Protein AF-A0A920RBR2-F1 (afdb_monomer_lite)

Secondary structure (DSSP, 8-state):
---EEEEEETTEEEEE-TTS-EEEE---GGGT--S-SB-HHHHHHHHHHHHH-

Structure (mmCIF, N/CA/C/O backbone):
data_AF-A0A920RBR2-F1
#
_entry.id   AF-A0A920RBR2-F1
#
loop_
_atom_site.group_PDB
_atom_site.id
_atom_site.type_symbol
_atom_site.label_atom_id
_atom_site.label_alt_id
_atom_site.label_comp_id
_atom_site.label_asym_id
_atom_site.label_entity_id
_atom_site.label_seq_id
_atom_site.pdbx_PDB_ins_code
_atom_site.Cartn_x
_atom_site.Cartn_y
_atom_site.Cartn_z
_atom_site.occupancy
_atom_site.B_iso_or_equiv
_atom_site.auth_seq_id
_atom_site.auth_comp_id
_atom_site.auth_asym_id
_atom_site.auth_atom_id
_atom_site.pdbx_PDB_model_num
ATOM 1 N N . MET A 1 1 ? -4.488 -1.648 16.639 1.00 62.94 1 MET A N 1
ATOM 2 C CA . MET A 1 1 ? -4.826 -1.224 15.265 1.00 62.94 1 MET A CA 1
ATOM 3 C C . MET A 1 1 ? -4.434 -2.381 14.358 1.00 62.94 1 MET A C 1
ATOM 5 O O . MET A 1 1 ? -3.257 -2.703 14.329 1.00 62.94 1 MET A O 1
ATOM 9 N N . ASN A 1 2 ? -5.394 -3.083 13.749 1.00 82.50 2 ASN A N 1
ATOM 10 C CA . ASN A 1 2 ? -5.112 -4.251 12.905 1.00 82.50 2 ASN A CA 1
ATOM 11 C C . ASN A 1 2 ? -5.354 -3.872 11.446 1.00 82.50 2 ASN A C 1
ATOM 13 O O . ASN A 1 2 ? -6.492 -3.632 11.064 1.00 82.50 2 ASN A O 1
ATOM 17 N N . ALA A 1 3 ? -4.291 -3.809 10.654 1.00 89.56 3 ALA A N 1
ATOM 18 C CA . ALA A 1 3 ? -4.381 -3.742 9.203 1.00 89.56 3 ALA A CA 1
ATOM 19 C C . ALA A 1 3 ? -3.900 -5.079 8.640 1.00 89.56 3 ALA A C 1
ATOM 21 O O . ALA A 1 3 ? -2.951 -5.669 9.163 1.00 89.56 3 ALA A O 1
ATOM 22 N N . ARG A 1 4 ? -4.563 -5.574 7.597 1.00 94.50 4 ARG A N 1
ATOM 23 C CA . ARG A 1 4 ? -4.155 -6.795 6.902 1.00 94.50 4 ARG A CA 1
ATOM 24 C C . ARG A 1 4 ? -3.570 -6.407 5.560 1.00 94.50 4 ARG A C 1
ATOM 26 O O . ARG A 1 4 ? -4.204 -5.675 4.815 1.00 94.50 4 ARG A O 1
ATOM 33 N N . VAL A 1 5 ? -2.395 -6.929 5.234 1.00 94.88 5 VAL A N 1
ATOM 34 C CA . VAL A 1 5 ? -1.813 -6.791 3.898 1.00 94.88 5 VAL A CA 1
ATOM 35 C C . VAL A 1 5 ? -1.738 -8.175 3.282 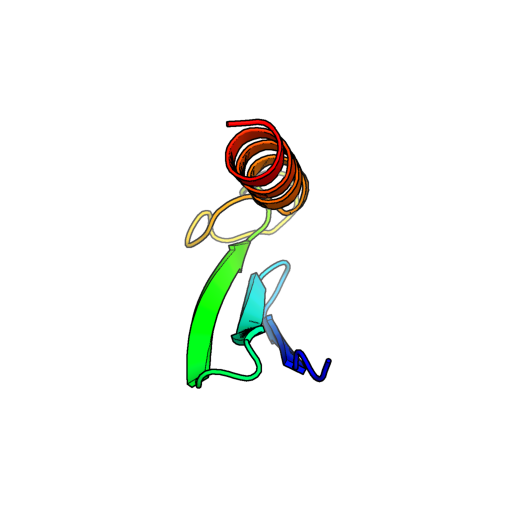1.00 94.88 5 VAL A C 1
ATOM 37 O O . VAL A 1 5 ? -1.162 -9.091 3.869 1.00 94.88 5 VAL A O 1
ATOM 40 N N . LYS A 1 6 ? -2.356 -8.334 2.116 1.00 95.56 6 LYS A N 1
ATOM 41 C CA . LYS A 1 6 ? -2.325 -9.565 1.336 1.00 95.56 6 LYS A CA 1
ATOM 42 C C . LYS A 1 6 ? -1.555 -9.307 0.049 1.00 95.56 6 LYS A C 1
ATOM 44 O O . LYS A 1 6 ? -1.937 -8.443 -0.733 1.00 95.56 6 LYS A O 1
ATOM 49 N N . TRP A 1 7 ? -0.500 -10.078 -0.178 1.00 95.19 7 TRP A N 1
ATOM 50 C CA . TRP A 1 7 ? 0.124 -10.167 -1.494 1.00 95.19 7 TRP A CA 1
ATOM 51 C C . TRP A 1 7 ? -0.800 -10.936 -2.443 1.00 95.19 7 TRP A C 1
ATOM 53 O O . TRP A 1 7 ? -1.356 -11.970 -2.056 1.00 95.19 7 TRP A O 1
ATOM 63 N N . VAL A 1 8 ? -1.006 -10.404 -3.646 1.00 92.25 8 VAL A N 1
ATOM 64 C CA . VAL A 1 8 ? -1.883 -11.013 -4.653 1.00 92.25 8 VAL A CA 1
ATOM 65 C C . VAL A 1 8 ? -1.039 -11.717 -5.703 1.00 92.25 8 VAL A C 1
ATOM 67 O O . VAL A 1 8 ? -1.067 -12.940 -5.792 1.00 92.25 8 VAL A O 1
ATOM 70 N N . GLU A 1 9 ? -0.277 -10.939 -6.463 1.00 90.88 9 GLU A N 1
ATOM 71 C CA . GLU A 1 9 ? 0.607 -11.405 -7.525 1.00 90.88 9 GLU A CA 1
ATOM 72 C C . GLU A 1 9 ? 1.643 -10.322 -7.834 1.00 90.88 9 GLU A C 1
ATOM 74 O O . GLU A 1 9 ? 1.417 -9.150 -7.536 1.00 90.88 9 GLU A O 1
ATOM 79 N N . ASN A 1 10 ? 2.770 -10.692 -8.445 1.00 90.88 10 ASN A N 1
ATOM 80 C CA . ASN A 1 10 ? 3.816 -9.751 -8.851 1.0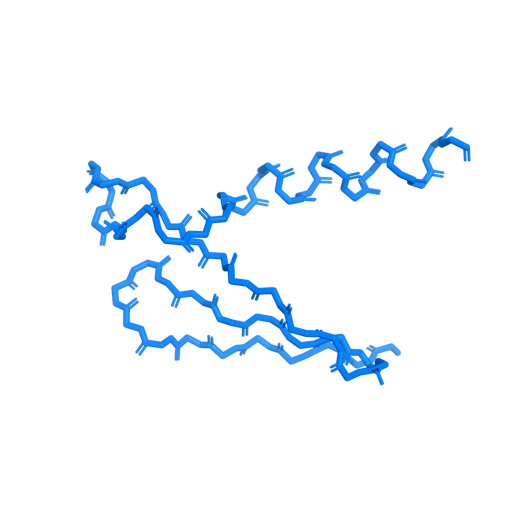0 90.88 10 ASN A CA 1
ATOM 81 C C . ASN A 1 10 ? 4.184 -8.742 -7.737 1.00 90.88 10 ASN A C 1
ATOM 83 O O . ASN A 1 10 ? 4.541 -9.146 -6.628 1.00 90.88 10 ASN A O 1
ATOM 87 N N . VAL A 1 11 ? 4.082 -7.438 -8.016 1.00 92.94 11 VAL A N 1
ATOM 88 C CA . VAL A 1 11 ? 4.299 -6.338 -7.058 1.00 92.94 11 VAL A CA 1
ATOM 89 C C . VAL A 1 11 ? 2.964 -5.726 -6.602 1.00 92.94 11 VAL A C 1
ATOM 91 O O . VAL A 1 11 ? 2.904 -4.560 -6.225 1.00 92.94 11 VAL A O 1
ATOM 94 N N . MET A 1 12 ? 1.888 -6.519 -6.613 1.00 94.31 12 MET A N 1
ATOM 95 C CA . MET A 1 12 ? 0.547 -6.107 -6.212 1.00 94.31 12 MET A CA 1
ATOM 96 C C . MET A 1 12 ? 0.168 -6.633 -4.825 1.00 94.31 12 MET A C 1
ATOM 98 O O . MET A 1 12 ? 0.285 -7.821 -4.500 1.00 94.31 12 MET A O 1
ATOM 102 N N . PHE A 1 13 ? -0.387 -5.732 -4.023 1.00 95.56 13 PHE A N 1
ATOM 103 C CA . PHE A 1 13 ? -0.878 -5.975 -2.680 1.00 95.56 13 PHE A CA 1
ATOM 104 C C . PHE A 1 13 ? -2.274 -5.379 -2.514 1.00 95.56 13 PHE A C 1
ATOM 106 O O . PHE A 1 13 ? -2.596 -4.323 -3.054 1.00 95.56 13 PHE A O 1
ATOM 113 N N . VAL A 1 14 ? -3.094 -6.031 -1.700 1.00 95.88 14 VAL A N 1
ATOM 114 C CA . VAL A 1 14 ? -4.348 -5.471 -1.199 1.00 95.88 14 VAL A CA 1
ATOM 115 C C . VAL A 1 14 ? -4.188 -5.267 0.297 1.00 95.88 14 VAL A C 1
ATOM 117 O O . VAL A 1 14 ? -3.933 -6.225 1.032 1.00 95.88 14 VAL A O 1
ATOM 120 N N . ALA A 1 15 ? -4.314 -4.022 0.746 1.00 94.81 15 ALA A N 1
ATOM 121 C CA . ALA A 1 15 ? -4.328 -3.690 2.162 1.00 94.81 15 ALA A CA 1
ATOM 122 C C . ALA A 1 15 ? -5.759 -3.401 2.614 1.00 94.81 15 ALA A C 1
ATOM 124 O O . ALA A 1 15 ? -6.489 -2.666 1.960 1.00 94.81 15 ALA A O 1
ATOM 125 N N . GLU A 1 16 ? -6.153 -3.984 3.737 1.00 96.00 16 GLU A N 1
ATOM 126 C CA . GLU A 1 16 ? -7.462 -3.814 4.352 1.00 96.00 16 GLU A CA 1
ATOM 127 C C . GLU A 1 16 ? -7.289 -3.148 5.719 1.00 96.00 16 GLU A C 1
ATOM 129 O O . GLU A 1 16 ? -6.505 -3.603 6.565 1.00 96.00 16 GLU A O 1
ATOM 134 N N . SER A 1 17 ? -8.004 -2.046 5.931 1.00 93.94 17 SER A N 1
ATOM 135 C CA . SER A 1 17 ? -8.029 -1.331 7.200 1.00 93.94 17 SER A CA 1
ATOM 136 C C . SER A 1 17 ? -8.851 -2.087 8.249 1.00 93.94 17 SER A C 1
ATOM 138 O O . SER A 1 17 ? -9.727 -2.889 7.933 1.00 93.94 17 SER A O 1
ATOM 140 N N . ALA A 1 18 ? -8.651 -1.751 9.525 1.00 91.88 18 ALA A N 1
ATOM 141 C CA . ALA A 1 18 ? -9.474 -2.280 10.618 1.00 91.88 18 ALA A CA 1
ATOM 142 C C . ALA A 1 18 ? -10.975 -1.954 10.471 1.00 91.88 18 ALA A C 1
ATOM 144 O O . ALA A 1 18 ? -11.807 -2.592 11.108 1.00 91.88 18 ALA A O 1
ATOM 145 N N . THR A 1 19 ? -11.312 -0.939 9.671 1.00 93.62 19 THR A N 1
ATOM 146 C CA . THR A 1 19 ? -12.687 -0.501 9.407 1.00 93.62 19 THR A CA 1
ATOM 147 C C . THR A 1 19 ? -13.290 -1.163 8.165 1.00 93.62 19 THR A C 1
ATOM 149 O O . THR A 1 19 ? -14.370 -0.760 7.745 1.00 93.62 19 THR A O 1
ATOM 152 N N . GLY A 1 20 ? -12.607 -2.147 7.564 1.00 91.94 20 GLY A N 1
ATOM 153 C CA . GLY A 1 20 ? -13.086 -2.898 6.399 1.00 91.94 20 GLY A CA 1
ATOM 154 C C . GLY A 1 20 ? -12.881 -2.198 5.053 1.00 91.94 20 GLY A C 1
ATOM 155 O O . GLY A 1 20 ? -13.518 -2.571 4.073 1.00 91.94 20 GLY A O 1
ATOM 156 N N . HIS A 1 21 ? -12.018 -1.178 4.980 1.00 94.38 21 HIS A N 1
ATOM 157 C CA . HIS A 1 21 ? -11.731 -0.475 3.725 1.00 94.38 21 HIS A CA 1
ATOM 158 C C . HIS A 1 21 ? -10.498 -1.069 3.049 1.00 94.38 21 HIS A C 1
ATOM 160 O O . HIS A 1 21 ? -9.433 -1.152 3.660 1.00 94.38 21 HIS A O 1
ATOM 166 N N . GLY A 1 22 ? -10.648 -1.460 1.785 1.00 94.31 22 GLY A N 1
ATOM 167 C CA . GLY A 1 22 ? -9.578 -2.021 0.966 1.00 94.31 22 GLY A CA 1
ATOM 168 C C . GLY A 1 22 ? -8.910 -0.976 0.077 1.00 94.31 22 GLY A C 1
ATOM 169 O O . GLY A 1 22 ? -9.586 -0.140 -0.519 1.00 94.31 22 GLY A O 1
ATOM 170 N N . ILE A 1 23 ? -7.592 -1.063 -0.057 1.00 95.06 23 ILE A N 1
ATOM 171 C CA . ILE A 1 23 ? -6.794 -0.302 -1.020 1.00 95.06 23 ILE A CA 1
ATOM 172 C C . ILE A 1 23 ? -5.893 -1.251 -1.810 1.00 95.06 23 ILE A C 1
ATOM 174 O O . ILE A 1 23 ? -5.325 -2.194 -1.254 1.00 95.06 23 ILE A O 1
ATOM 178 N N . VAL A 1 24 ? -5.760 -0.996 -3.111 1.00 96.06 24 VAL A N 1
ATOM 179 C CA . VAL A 1 24 ? -4.820 -1.706 -3.985 1.00 96.06 24 VAL A CA 1
ATOM 180 C C . VAL A 1 24 ? -3.522 -0.910 -4.044 1.00 96.06 24 VAL A C 1
ATOM 182 O O . VAL A 1 24 ? -3.526 0.287 -4.340 1.00 96.06 24 VAL A O 1
ATOM 185 N N . ILE A 1 25 ? -2.417 -1.585 -3.755 1.00 96.25 25 ILE A N 1
ATOM 186 C CA . ILE A 1 25 ? -1.063 -1.040 -3.791 1.00 96.25 25 ILE A CA 1
ATOM 187 C C . ILE A 1 25 ? -0.300 -1.839 -4.838 1.00 96.25 25 ILE A C 1
ATOM 189 O O . ILE A 1 25 ? -0.269 -3.064 -4.758 1.00 96.25 25 ILE A O 1
ATOM 193 N N . ASP A 1 26 ? 0.301 -1.172 -5.815 1.00 96.31 26 ASP A N 1
ATOM 194 C CA . ASP A 1 26 ? 0.991 -1.843 -6.918 1.00 96.31 26 ASP A CA 1
ATOM 195 C C . ASP A 1 26 ? 2.326 -1.166 -7.245 1.00 96.31 26 ASP A C 1
ATOM 197 O O . ASP A 1 26 ? 2.546 0.017 -6.974 1.00 96.31 26 ASP A O 1
ATOM 201 N N . GLY A 1 27 ? 3.244 -1.942 -7.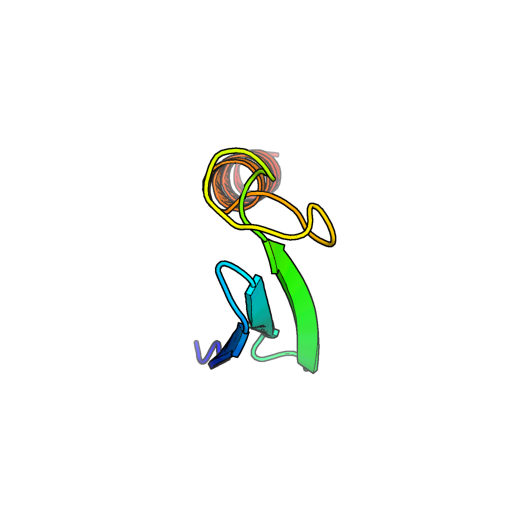809 1.00 92.69 27 GLY A N 1
ATOM 202 C CA . GLY A 1 27 ? 4.508 -1.453 -8.334 1.00 92.69 27 GLY A CA 1
ATOM 203 C C . GLY A 1 27 ? 4.350 -0.764 -9.689 1.00 92.69 27 GLY A C 1
ATOM 204 O O . GLY A 1 27 ? 3.354 -0.919 -10.397 1.00 92.69 27 GLY A O 1
ATOM 205 N N . ALA A 1 28 ? 5.386 -0.024 -10.088 1.00 92.31 28 ALA A N 1
ATOM 206 C CA . ALA A 1 28 ? 5.498 0.453 -11.462 1.00 92.31 28 ALA A CA 1
ATOM 207 C C . ALA A 1 28 ? 5.689 -0.730 -12.439 1.00 92.31 28 ALA A C 1
ATOM 209 O O . ALA A 1 28 ? 6.316 -1.723 -12.048 1.00 92.31 28 ALA A O 1
ATOM 210 N N . PRO A 1 29 ? 5.253 -0.609 -13.709 1.00 91.50 29 PRO A N 1
ATOM 211 C CA . PRO A 1 29 ? 5.473 -1.635 -14.732 1.00 91.50 29 PRO A CA 1
ATOM 212 C C . PRO A 1 29 ? 6.938 -2.052 -14.874 1.00 91.50 29 PRO A C 1
ATOM 214 O O . PRO A 1 29 ? 7.245 -3.239 -14.921 1.00 91.50 29 PRO A O 1
ATOM 217 N N . ASP A 1 30 ? 7.857 -1.083 -14.821 1.00 92.44 30 ASP A N 1
ATOM 218 C CA . ASP A 1 30 ? 9.303 -1.316 -14.948 1.00 92.44 30 ASP A CA 1
ATOM 219 C C . ASP A 1 30 ? 9.898 -2.127 -13.785 1.00 92.44 30 ASP A C 1
ATOM 221 O O . ASP A 1 30 ? 10.996 -2.665 -13.884 1.00 92.44 30 ASP A O 1
ATOM 225 N N . SER A 1 31 ? 9.184 -2.208 -12.660 1.00 88.94 31 SER A N 1
ATOM 226 C CA . SER A 1 31 ? 9.559 -3.010 -11.489 1.00 88.94 31 SER A CA 1
ATOM 227 C C . SER A 1 31 ? 8.771 -4.320 -11.396 1.00 88.94 31 SER A C 1
ATOM 229 O O . SER A 1 31 ? 8.867 -5.008 -10.384 1.00 88.94 31 SER A O 1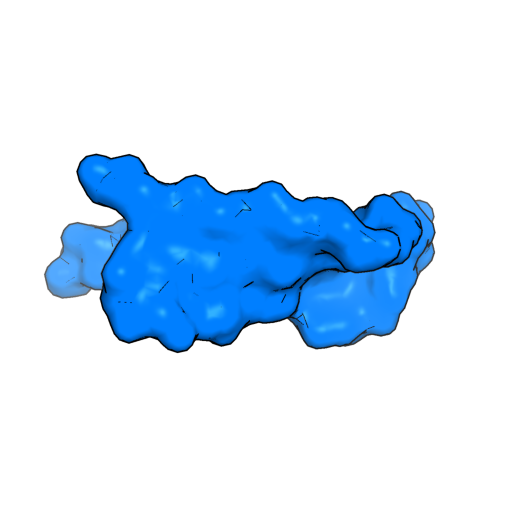
ATOM 231 N N . GLY A 1 32 ? 7.992 -4.665 -12.427 1.00 88.38 32 GLY A N 1
ATOM 232 C CA . GLY A 1 32 ? 7.167 -5.871 -12.474 1.00 88.38 32 GLY A CA 1
ATOM 233 C C . GLY A 1 32 ? 5.759 -5.705 -11.899 1.00 88.38 32 GLY A C 1
ATOM 234 O O . GLY A 1 32 ? 5.085 -6.707 -11.702 1.00 88.38 32 GLY A O 1
ATOM 235 N N . GLY A 1 33 ? 5.308 -4.484 -11.597 1.00 91.19 33 GLY A N 1
ATOM 236 C CA . GLY A 1 33 ? 3.916 -4.226 -11.216 1.00 91.19 33 GLY A CA 1
ATOM 237 C C . GLY A 1 33 ? 2.980 -4.133 -12.423 1.00 91.19 33 GLY A C 1
ATOM 238 O O . GLY A 1 33 ? 3.423 -4.067 -13.567 1.00 91.19 33 GLY A O 1
ATOM 239 N N . ASN A 1 34 ? 1.675 -4.090 -12.169 1.00 91.69 34 ASN A N 1
ATOM 240 C CA . ASN A 1 34 ? 0.654 -3.991 -13.218 1.00 91.69 34 ASN A CA 1
ATOM 241 C C . ASN A 1 34 ? 0.091 -2.563 -13.364 1.00 91.69 34 ASN A C 1
ATOM 243 O O . ASN A 1 34 ? -0.779 -2.328 -14.201 1.00 91.69 34 ASN A O 1
ATOM 247 N N . ASN A 1 35 ? 0.593 -1.603 -12.576 1.00 91.31 35 ASN A N 1
ATOM 248 C CA . ASN A 1 35 ? 0.092 -0.228 -12.491 1.00 91.31 35 ASN A CA 1
ATOM 249 C C . ASN A 1 35 ? -1.422 -0.138 -12.196 1.00 91.31 35 ASN A C 1
ATOM 251 O O . ASN A 1 35 ? -2.108 0.758 -12.685 1.00 91.31 35 ASN A O 1
ATOM 255 N N . MET A 1 36 ? -1.942 -1.079 -11.406 1.00 92.75 36 MET A N 1
ATOM 256 C CA . MET A 1 36 ? -3.362 -1.193 -11.039 1.00 92.75 36 MET A CA 1
ATOM 257 C C . MET A 1 36 ? -3.682 -0.586 -9.663 1.00 92.75 36 MET A C 1
ATOM 259 O O . MET A 1 36 ? -4.814 -0.667 -9.187 1.00 92.75 36 MET A O 1
ATOM 263 N N . GLY A 1 37 ? -2.690 0.009 -9.003 1.00 92.56 37 GLY A N 1
ATOM 264 C CA . GLY A 1 37 ? -2.806 0.611 -7.682 1.00 92.56 37 GLY A CA 1
ATOM 265 C C . GLY A 1 37 ? -1.762 1.699 -7.475 1.00 92.56 37 GLY A C 1
ATOM 266 O O . GLY A 1 37 ? -0.879 1.901 -8.309 1.00 92.56 37 GLY A O 1
ATOM 267 N N . MET A 1 38 ? -1.866 2.402 -6.352 1.00 94.56 38 MET A N 1
ATOM 268 C CA . MET A 1 38 ? -0.869 3.408 -5.985 1.00 94.56 38 MET A CA 1
ATOM 269 C C . MET A 1 38 ? 0.429 2.745 -5.541 1.00 94.56 38 MET A C 1
ATOM 271 O O . MET A 1 38 ? 0.420 1.661 -4.950 1.00 94.56 38 MET A O 1
ATOM 275 N N . ARG A 1 39 ? 1.551 3.421 -5.766 1.00 95.06 39 ARG A N 1
ATOM 276 C CA . ARG A 1 39 ? 2.845 2.941 -5.284 1.00 95.06 39 ARG A CA 1
ATOM 277 C C . ARG A 1 39 ? 2.893 3.044 -3.758 1.00 95.06 39 ARG A C 1
ATOM 279 O O . ARG A 1 39 ? 2.331 3.989 -3.197 1.00 95.06 39 ARG A O 1
ATOM 286 N N . PRO A 1 40 ? 3.626 2.157 -3.059 1.00 93.75 40 PRO A N 1
ATOM 287 C CA . PRO A 1 40 ? 3.713 2.202 -1.598 1.00 93.75 40 PRO A CA 1
ATOM 288 C C . PRO A 1 40 ? 4.113 3.580 -1.047 1.00 93.75 40 PRO A C 1
ATOM 290 O O . PRO A 1 40 ? 3.528 4.059 -0.080 1.00 93.75 40 PRO A O 1
ATOM 293 N N . MET A 1 41 ? 5.066 4.256 -1.695 1.00 96.19 41 MET A N 1
ATOM 294 C CA . MET A 1 41 ? 5.516 5.585 -1.267 1.00 96.19 41 MET A CA 1
ATOM 295 C C . MET A 1 41 ? 4.492 6.694 -1.539 1.00 96.19 41 MET A C 1
ATOM 297 O O . MET A 1 41 ? 4.417 7.642 -0.760 1.00 96.19 41 MET A O 1
ATOM 301 N N . GLU A 1 42 ? 3.680 6.576 -2.594 1.00 95.94 42 GLU A N 1
ATOM 302 C CA . GLU A 1 42 ? 2.587 7.521 -2.868 1.00 95.94 42 GLU A CA 1
ATOM 303 C C . GLU A 1 42 ? 1.521 7.423 -1.773 1.00 95.94 42 GLU A C 1
ATOM 305 O O . GLU A 1 42 ? 1.101 8.444 -1.230 1.00 95.94 42 GLU A O 1
ATOM 310 N N . LEU A 1 43 ? 1.159 6.196 -1.376 1.00 94.94 43 LEU A N 1
ATOM 311 C CA . LEU A 1 43 ? 0.227 5.956 -0.274 1.00 94.94 43 LEU A CA 1
ATOM 312 C C . LEU A 1 43 ? 0.726 6.568 1.040 1.00 94.94 43 LEU A C 1
ATOM 314 O O . LEU A 1 43 ? -0.044 7.211 1.752 1.00 94.94 43 LEU A O 1
ATOM 318 N N . VAL A 1 44 ? 2.009 6.379 1.367 1.00 95.81 44 VAL A N 1
ATOM 319 C CA . VAL A 1 44 ? 2.602 6.943 2.589 1.00 95.81 44 VAL A CA 1
ATOM 320 C C . VAL A 1 44 ? 2.561 8.469 2.559 1.00 95.81 44 VAL A C 1
ATOM 322 O O . VAL A 1 44 ? 2.136 9.077 3.539 1.00 95.81 44 VAL A O 1
ATOM 325 N N . ALA A 1 45 ? 2.948 9.095 1.444 1.00 96.88 45 ALA A N 1
ATOM 326 C CA . ALA A 1 45 ? 2.924 10.550 1.308 1.00 96.88 45 ALA A CA 1
ATOM 327 C C . 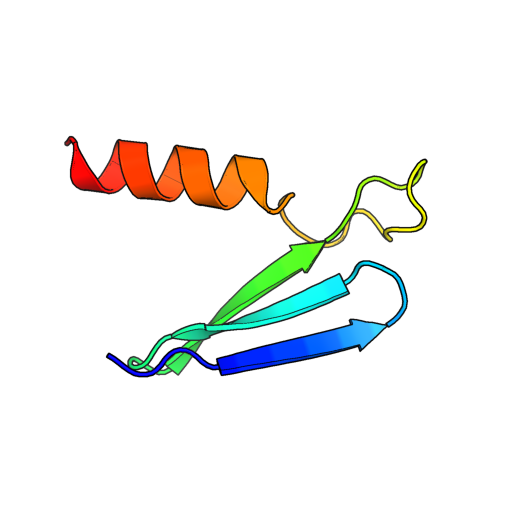ALA A 1 45 ? 1.505 11.122 1.470 1.00 96.88 45 ALA A C 1
ATOM 329 O O . ALA A 1 45 ? 1.314 12.086 2.212 1.00 96.88 45 ALA A O 1
ATOM 330 N N . LEU A 1 46 ? 0.506 10.494 0.841 1.00 96.56 46 LEU A N 1
ATOM 331 C CA . LEU A 1 46 ? -0.902 10.869 0.994 1.00 96.56 46 LEU A CA 1
ATOM 332 C C . LEU A 1 46 ? -1.382 10.702 2.440 1.00 96.56 46 LEU A C 1
ATOM 334 O O . LEU A 1 46 ? -2.037 11.596 2.971 1.00 96.56 46 LEU A O 1
ATOM 338 N N . GLY A 1 47 ? -1.021 9.595 3.096 1.00 95.56 47 GLY A N 1
ATOM 339 C CA . GLY A 1 47 ? -1.370 9.340 4.494 1.00 95.56 47 GLY A CA 1
ATOM 340 C C . GLY A 1 47 ? -0.779 10.378 5.451 1.00 95.56 47 GLY A C 1
ATOM 341 O O . GLY A 1 47 ? -1.488 10.902 6.304 1.00 95.56 47 GLY A O 1
ATOM 342 N N . VAL A 1 48 ? 0.498 10.732 5.283 1.00 97.38 48 VAL A N 1
ATOM 343 C CA . VAL A 1 48 ? 1.151 11.779 6.089 1.00 97.38 48 VAL A CA 1
ATOM 344 C C . VAL A 1 48 ? 0.528 13.151 5.825 1.00 97.38 48 VAL A C 1
ATOM 346 O O . VAL A 1 48 ? 0.274 13.895 6.774 1.00 97.38 48 VAL A O 1
ATOM 349 N N . GLY A 1 49 ? 0.248 13.477 4.559 1.00 97.06 49 GLY A N 1
ATOM 350 C CA . GLY A 1 49 ? -0.421 14.722 4.182 1.00 97.06 49 GLY A CA 1
ATOM 351 C C . GLY A 1 49 ? -1.805 14.852 4.81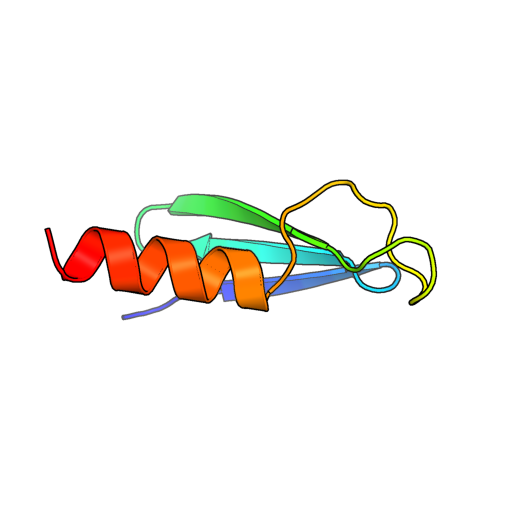9 1.00 97.06 49 GLY A C 1
ATOM 352 O O . GLY A 1 49 ? -2.107 15.888 5.399 1.00 97.06 49 GLY A O 1
ATOM 353 N N . ALA A 1 50 ? -2.600 13.779 4.801 1.00 95.19 50 ALA A N 1
ATOM 354 C CA . ALA A 1 50 ? -3.918 13.734 5.435 1.00 95.19 50 ALA A CA 1
ATOM 355 C C . ALA A 1 50 ? -3.866 13.836 6.971 1.00 95.19 50 ALA A C 1
ATOM 357 O O . ALA A 1 50 ? -4.788 14.360 7.582 1.00 95.19 50 ALA A O 1
ATOM 358 N N . CYS A 1 51 ? -2.801 13.350 7.615 1.00 93.44 51 CYS A N 1
ATOM 359 C CA . CYS A 1 51 ? -2.616 13.512 9.063 1.00 93.44 51 CYS A CA 1
ATOM 360 C C . CYS A 1 51 ? -2.147 14.919 9.461 1.00 93.44 51 CYS A C 1
ATOM 362 O O . CYS A 1 51 ? -2.264 15.288 10.626 1.00 93.44 51 CYS A O 1
ATOM 364 N N . SER A 1 52 ? -1.548 15.660 8.527 1.00 93.56 52 SER A N 1
ATOM 365 C CA . SER A 1 52 ? -0.985 16.992 8.779 1.00 93.56 52 SER A CA 1
ATOM 366 C C . SER A 1 52 ? -1.987 18.125 8.537 1.00 93.56 52 SER A C 1
ATOM 368 O O . SER A 1 52 ? -1.678 19.272 8.857 1.00 93.56 52 SER A O 1
ATOM 370 N N . SER A 1 53 ? -3.139 17.817 7.932 1.00 80.50 53 SER A N 1
ATOM 371 C CA . SER A 1 53 ? -4.245 18.753 7.697 1.00 80.50 53 SER A CA 1
ATOM 372 C C . SER A 1 53 ? -5.152 18.940 8.905 1.00 80.50 53 SER A C 1
ATOM 374 O O . SER A 1 53 ? -5.280 17.973 9.687 1.00 80.50 53 SER A O 1
#

Sequence (53 aa):
MNARVKWVENVMFVAESATGHGIVIDGAPDSGGNNMGMRPMELVALGVGACSS

Radius of gyration: 11.79 Å; chains: 1; bounding box: 23×30×30 Å

pLDDT: mean 92.84, std 5.21, range [62.94, 97.38]

Foldseek 3Di:
DDKDWDDDDFQWIWIADPVGDIFIEWDDVVNRTPPPGHHPVVVVVVVVVVVVD